Protein AF-A0A7S3DX83-F1 (afdb_monomer_lite)

pLDDT: mean 86.4, std 12.99, range [49.16, 97.38]

Sequence (113 aa):
EHIVTLRGLSKNFWDAPERGFLLLDKLNETLRQVLRLWRTGQRSDIPPQKKVRTFRIMNPANRSQLRREAQSSRIKVAMIGLARALEFLHNQGFLFRDFKPENVGFDAAGNVR

Radius of gyration: 17.96 Å; chains: 1; bounding box: 41×24×55 Å

Structure (mmCIF, N/CA/C/O backbone):
data_AF-A0A7S3DX83-F1
#
_entry.id   AF-A0A7S3DX83-F1
#
loop_
_atom_site.group_PDB
_atom_site.id
_atom_site.type_symbol
_atom_site.label_atom_id
_atom_site.label_alt_id
_atom_site.label_comp_id
_atom_site.label_asym_id
_atom_site.label_entity_id
_atom_site.label_seq_id
_atom_site.pdbx_PDB_ins_code
_atom_site.Cartn_x
_atom_site.Cartn_y
_atom_site.Cartn_z
_atom_site.occupancy
_atom_site.B_iso_or_equiv
_atom_site.auth_seq_id
_atom_site.auth_comp_id
_atom_site.auth_asym_id
_atom_site.auth_atom_id
_atom_site.pdbx_PDB_model_num
ATOM 1 N N . GLU A 1 1 ? -3.401 10.304 2.342 1.00 74.25 1 GLU A N 1
ATOM 2 C CA . GLU A 1 1 ? -4.061 9.771 1.123 1.00 74.25 1 GLU A CA 1
ATOM 3 C C . GLU A 1 1 ? -3.525 8.415 0.632 1.00 74.25 1 GLU A C 1
ATOM 5 O O . GLU A 1 1 ? -4.099 7.873 -0.296 1.00 74.25 1 GLU A O 1
ATOM 10 N N . HIS A 1 2 ? -2.494 7.811 1.241 1.00 93.88 2 HIS A N 1
ATOM 11 C CA . HIS A 1 2 ? -1.934 6.514 0.803 1.00 93.88 2 HIS A CA 1
ATOM 12 C C . HIS A 1 2 ? -2.216 5.371 1.791 1.00 93.88 2 HIS A C 1
ATOM 14 O O . HIS A 1 2 ? -1.364 4.525 2.013 1.00 93.88 2 HIS A O 1
ATOM 20 N N . ILE A 1 3 ? -3.389 5.406 2.424 1.00 95.25 3 ILE A N 1
ATOM 21 C CA . ILE A 1 3 ? -3.899 4.358 3.312 1.00 95.25 3 ILE A CA 1
ATOM 22 C C . ILE A 1 3 ? -5.310 4.025 2.828 1.00 95.25 3 ILE A C 1
ATOM 24 O O . ILE A 1 3 ? -6.084 4.945 2.531 1.00 95.25 3 ILE A O 1
ATOM 28 N N . VAL A 1 4 ? -5.637 2.737 2.716 1.00 95.56 4 VAL A N 1
ATOM 29 C CA . VAL A 1 4 ? -6.997 2.283 2.390 1.00 95.56 4 VAL A CA 1
ATOM 30 C C . VAL A 1 4 ? -8.001 2.799 3.428 1.00 95.56 4 VAL A C 1
ATOM 32 O O . VAL A 1 4 ? -7.764 2.720 4.633 1.00 95.56 4 VAL A O 1
ATOM 35 N N . THR A 1 5 ? -9.124 3.354 2.973 1.00 95.62 5 THR A N 1
ATOM 36 C CA . THR A 1 5 ? -10.101 3.973 3.880 1.00 95.62 5 THR A CA 1
ATOM 37 C C . THR A 1 5 ? -11.244 3.015 4.198 1.00 95.62 5 THR A C 1
ATOM 39 O O . THR A 1 5 ? -11.798 2.378 3.300 1.00 95.62 5 THR A O 1
ATOM 42 N N . LEU A 1 6 ? -11.639 2.961 5.473 1.00 95.81 6 LEU A N 1
ATOM 43 C CA . LEU A 1 6 ? -12.882 2.331 5.913 1.00 95.81 6 LEU A CA 1
ATOM 44 C C . LEU A 1 6 ? -14.073 3.223 5.541 1.00 95.81 6 LEU A C 1
ATOM 46 O O . LEU A 1 6 ? -14.182 4.355 6.004 1.00 95.81 6 LEU A O 1
ATOM 50 N N . ARG A 1 7 ? -14.962 2.712 4.690 1.00 96.50 7 ARG A N 1
ATOM 51 C CA . ARG A 1 7 ? -16.165 3.401 4.195 1.00 96.50 7 ARG A CA 1
ATOM 52 C C . ARG A 1 7 ? -17.410 3.081 5.008 1.00 96.50 7 ARG A C 1
ATOM 54 O O . ARG A 1 7 ? -18.330 3.889 5.056 1.00 96.50 7 ARG A O 1
ATOM 61 N N . GLY A 1 8 ? -17.442 1.911 5.632 1.00 96.88 8 GLY A N 1
ATOM 62 C CA . GLY A 1 8 ? -18.562 1.469 6.446 1.00 96.88 8 GLY A CA 1
ATOM 63 C C . GLY A 1 8 ? -18.285 0.126 7.100 1.00 96.88 8 GLY A C 1
ATOM 64 O O . GLY A 1 8 ? -17.366 -0.593 6.712 1.00 96.88 8 GLY A O 1
ATOM 65 N N . LEU A 1 9 ? -19.098 -0.204 8.094 1.00 96.81 9 LEU A N 1
ATOM 66 C CA . LEU A 1 9 ? -19.035 -1.456 8.837 1.00 96.81 9 LEU A CA 1
ATOM 67 C C . LEU A 1 9 ? -20.455 -1.965 9.079 1.00 96.81 9 LEU A C 1
ATOM 69 O O . LEU A 1 9 ? -21.375 -1.173 9.296 1.00 96.81 9 LEU A O 1
ATOM 73 N N . SER A 1 10 ? -20.646 -3.280 9.021 1.00 96.31 10 SER A N 1
ATOM 74 C CA . SER A 1 10 ? -21.920 -3.900 9.383 1.00 96.31 10 SER A CA 1
ATOM 75 C C . SER A 1 10 ? -22.261 -3.632 10.851 1.00 96.31 10 SER A C 1
ATOM 77 O O . SER A 1 10 ? -21.373 -3.576 11.703 1.00 96.31 10 SER A O 1
ATOM 79 N N . LYS A 1 11 ? -23.552 -3.526 11.181 1.00 94.38 11 LYS A N 1
ATOM 80 C CA . LYS A 1 11 ? -23.999 -3.365 12.573 1.00 94.38 11 LYS A CA 1
ATOM 81 C C . LYS A 1 11 ? -23.410 -4.480 13.455 1.00 94.38 11 LYS A C 1
ATOM 83 O O . LYS A 1 11 ? -23.445 -5.641 13.061 1.00 94.38 11 LYS A O 1
ATOM 88 N N . ASN A 1 12 ? -22.880 -4.113 14.623 1.00 92.31 12 ASN A N 1
ATOM 89 C CA . ASN A 1 12 ? -22.242 -5.016 15.592 1.00 92.31 12 ASN A CA 1
ATOM 90 C C . ASN A 1 12 ? -21.005 -5.773 15.057 1.00 92.31 12 ASN A C 1
ATOM 92 O O . ASN A 1 12 ? -20.674 -6.839 15.569 1.00 92.31 12 ASN A O 1
ATOM 96 N N . PHE A 1 13 ? -20.297 -5.235 14.047 1.00 94.75 13 PHE A N 1
ATOM 97 C CA . PHE A 1 13 ? -19.074 -5.858 13.510 1.00 94.75 13 PHE A CA 1
ATOM 98 C C . PHE A 1 13 ? -18.052 -6.191 14.605 1.00 94.75 13 PHE A C 1
ATOM 100 O O . PHE A 1 13 ? -17.425 -7.240 14.558 1.00 94.75 13 PHE A O 1
ATOM 107 N N . TRP A 1 14 ? -17.894 -5.311 15.595 1.00 93.44 14 TRP A N 1
ATOM 108 C CA . TRP A 1 14 ? -16.926 -5.507 16.674 1.00 93.44 14 TRP A CA 1
ATOM 109 C C . TRP A 1 14 ? -17.327 -6.610 17.662 1.00 93.44 14 TRP A C 1
ATOM 111 O O . TRP A 1 14 ? -16.445 -7.194 18.282 1.00 93.44 14 TRP A O 1
ATOM 121 N N . ASP A 1 15 ? -18.622 -6.921 17.771 1.00 95.06 15 ASP A N 1
ATOM 122 C CA . ASP A 1 15 ? -19.136 -7.950 18.683 1.00 95.06 15 ASP A CA 1
ATOM 123 C C . ASP A 1 15 ? -19.140 -9.344 18.037 1.00 95.06 15 ASP A C 1
ATOM 125 O O . ASP A 1 15 ? -18.921 -10.341 18.719 1.00 95.06 15 ASP A O 1
ATOM 129 N N . ALA A 1 16 ? -19.393 -9.418 16.723 1.00 93.25 16 ALA A N 1
ATOM 130 C CA . ALA A 1 16 ? -19.410 -10.665 15.951 1.00 93.25 16 ALA A CA 1
ATOM 131 C C . ALA A 1 16 ? -18.777 -10.480 14.553 1.00 93.25 16 ALA A C 1
ATOM 133 O O . ALA A 1 16 ? -19.496 -10.458 13.542 1.00 93.25 16 ALA A O 1
ATOM 134 N N . PRO A 1 17 ? -17.440 -10.327 14.460 1.00 92.31 17 PRO A N 1
ATOM 135 C CA . PRO A 1 17 ? -16.744 -10.044 13.203 1.00 92.31 17 PRO A CA 1
ATOM 136 C C . PRO A 1 17 ? -16.953 -11.119 12.135 1.00 92.31 17 PRO A C 1
ATOM 138 O O . PRO A 1 17 ? -17.012 -10.813 10.947 1.00 92.31 17 PRO A O 1
ATOM 141 N N . GLU A 1 18 ? -17.113 -12.377 12.546 1.00 95.06 18 GLU A N 1
ATOM 142 C CA . GLU A 1 18 ? -17.352 -13.524 11.667 1.00 95.06 18 GLU A CA 1
ATOM 143 C C . GLU A 1 18 ? -18.725 -13.489 10.981 1.00 95.06 18 GLU A C 1
ATOM 145 O O . GLU A 1 18 ? -18.940 -14.174 9.982 1.00 95.06 18 GLU A O 1
ATOM 150 N N . ARG A 1 19 ? -19.652 -12.679 11.507 1.00 93.56 19 ARG A N 1
ATOM 151 C CA . ARG A 1 19 ? -20.991 -12.440 10.944 1.00 93.56 19 ARG A CA 1
ATOM 152 C C . ARG A 1 19 ? -21.111 -11.063 10.294 1.00 93.56 19 ARG A C 1
ATOM 154 O O . ARG A 1 19 ? -22.185 -10.707 9.808 1.00 93.56 19 ARG A O 1
ATOM 161 N N . GLY A 1 20 ? -20.033 -10.283 10.320 1.00 94.06 20 GLY A N 1
ATOM 162 C CA . GLY A 1 20 ? -19.988 -8.916 9.839 1.00 94.06 20 GLY A CA 1
ATOM 163 C C . GLY A 1 20 ? -19.153 -8.745 8.574 1.00 94.06 20 GLY A C 1
ATOM 164 O O . GLY A 1 20 ? -18.509 -9.666 8.079 1.00 94.06 20 GLY A O 1
ATOM 165 N N . PHE A 1 21 ? -19.156 -7.527 8.040 1.00 95.62 21 PHE A N 1
ATOM 166 C CA . PHE A 1 21 ? -18.298 -7.137 6.927 1.00 95.62 21 PHE A CA 1
ATOM 167 C C . PHE A 1 21 ? -17.821 -5.690 7.066 1.00 95.62 21 PHE A C 1
ATOM 169 O O . PHE A 1 21 ? -18.479 -4.843 7.679 1.00 95.62 21 PHE A O 1
ATOM 176 N N . LEU A 1 22 ? -16.676 -5.412 6.443 1.00 96.56 22 LEU A N 1
ATOM 177 C CA . LEU A 1 22 ? -16.118 -4.074 6.282 1.00 96.56 22 LEU A CA 1
ATOM 178 C C . LEU A 1 22 ? -16.262 -3.643 4.826 1.00 96.56 22 LEU A C 1
ATOM 180 O O . LEU A 1 22 ? -16.010 -4.420 3.906 1.00 96.56 22 LEU A O 1
ATOM 184 N N . LEU A 1 23 ? -16.627 -2.384 4.620 1.00 97.06 23 LEU A N 1
ATOM 185 C CA . LEU A 1 23 ? -16.575 -1.740 3.317 1.00 97.06 23 LEU A CA 1
ATOM 186 C C . LEU A 1 23 ? -15.309 -0.895 3.262 1.00 97.06 23 LEU A C 1
ATOM 188 O O . LEU A 1 23 ? -15.165 0.055 4.027 1.00 97.06 23 LEU A O 1
ATOM 192 N N . LEU A 1 24 ? -14.398 -1.241 2.361 1.00 96.12 24 LEU A N 1
ATOM 193 C CA . LEU A 1 24 ? -13.138 -0.534 2.143 1.00 96.12 24 LEU A CA 1
ATOM 194 C C . LEU A 1 24 ? -13.112 0.076 0.740 1.00 96.12 24 LEU A C 1
ATOM 196 O O . LEU A 1 24 ? -13.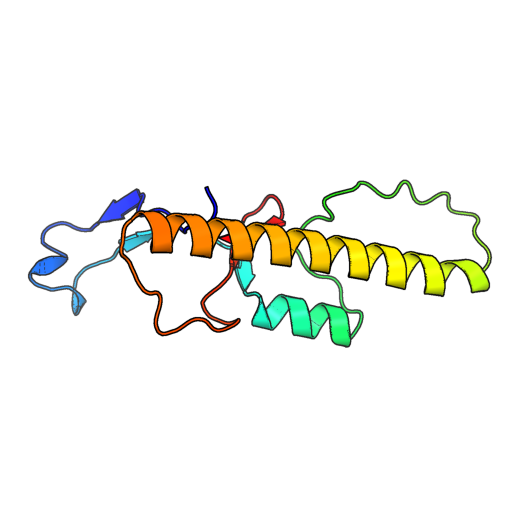892 -0.311 -0.134 1.00 96.12 24 LEU A O 1
ATOM 200 N N . ASP A 1 25 ? -12.187 1.005 0.510 1.00 94.81 25 ASP A N 1
ATOM 201 C CA . ASP A 1 25 ? -11.833 1.402 -0.853 1.00 94.81 25 ASP A CA 1
ATOM 202 C C . ASP A 1 25 ? -11.450 0.185 -1.701 1.00 94.81 25 ASP A C 1
ATOM 204 O O . ASP A 1 25 ? -10.667 -0.670 -1.284 1.00 94.81 25 ASP A O 1
ATOM 208 N N . LYS A 1 26 ? -11.982 0.123 -2.926 1.00 93.94 26 LYS A N 1
ATOM 209 C CA . LYS A 1 26 ? -11.629 -0.933 -3.873 1.00 93.94 26 LYS A CA 1
ATOM 210 C C . LYS A 1 26 ? -10.212 -0.709 -4.403 1.00 93.94 26 LYS A C 1
ATOM 212 O O . LYS A 1 26 ? -9.925 0.333 -4.993 1.00 93.94 26 LYS A O 1
ATOM 217 N N . LEU A 1 27 ? -9.374 -1.734 -4.275 1.00 94.50 27 LEU A N 1
ATOM 218 C CA . LEU A 1 27 ? -8.048 -1.809 -4.887 1.00 94.50 27 LEU A CA 1
ATOM 219 C C . LEU A 1 27 ? -8.084 -2.827 -6.033 1.00 94.50 27 LEU A C 1
ATOM 221 O O . LEU A 1 27 ? -8.734 -3.867 -5.923 1.00 94.50 27 LEU A O 1
ATOM 225 N N . ASN A 1 28 ? -7.430 -2.506 -7.148 1.00 93.00 28 ASN A N 1
ATOM 226 C CA . ASN A 1 28 ? -7.486 -3.317 -8.366 1.00 93.00 28 ASN A CA 1
ATOM 227 C C . ASN A 1 28 ? -6.435 -4.433 -8.367 1.00 93.00 28 ASN A C 1
ATOM 229 O O . ASN A 1 28 ? -6.739 -5.558 -8.748 1.00 93.00 28 ASN A O 1
ATOM 233 N N . GLU A 1 29 ? -5.210 -4.128 -7.936 1.00 92.50 29 GLU A N 1
ATOM 234 C CA . GLU A 1 29 ? -4.096 -5.081 -7.872 1.00 92.50 29 GLU A CA 1
ATOM 235 C C . GLU A 1 29 ? -3.233 -4.810 -6.631 1.00 92.50 29 GLU A C 1
ATOM 237 O O . GLU A 1 29 ? -3.140 -3.672 -6.166 1.00 92.50 29 GLU A O 1
ATOM 242 N N . THR A 1 30 ? -2.563 -5.844 -6.116 1.00 95.69 30 THR A N 1
ATOM 243 C CA . THR A 1 30 ? -1.548 -5.726 -5.055 1.00 95.69 30 THR A CA 1
ATOM 244 C C . THR A 1 30 ? -0.166 -5.428 -5.631 1.00 95.69 30 THR A C 1
ATOM 246 O O . THR A 1 30 ? 0.149 -5.810 -6.761 1.00 95.69 30 THR A O 1
ATOM 249 N N . LEU A 1 31 ? 0.729 -4.834 -4.839 1.00 94.50 31 LEU A N 1
ATOM 250 C CA . LEU A 1 31 ? 2.120 -4.614 -5.238 1.00 94.50 31 LEU A CA 1
ATOM 251 C C . LEU A 1 31 ? 2.822 -5.924 -5.609 1.00 94.50 31 LEU A C 1
ATOM 253 O O . LEU A 1 31 ? 3.597 -5.945 -6.567 1.00 94.50 31 LEU A O 1
ATOM 257 N N . ARG A 1 32 ? 2.499 -7.043 -4.945 1.00 95.19 32 ARG A N 1
ATOM 258 C CA . ARG A 1 32 ? 2.993 -8.370 -5.351 1.00 95.19 32 ARG A CA 1
ATOM 259 C C . ARG A 1 32 ? 2.614 -8.716 -6.794 1.00 95.19 32 ARG A C 1
ATOM 261 O O . ARG A 1 32 ? 3.477 -9.157 -7.558 1.00 95.19 32 ARG A O 1
ATOM 268 N N . GLN A 1 33 ? 1.344 -8.548 -7.164 1.00 93.50 33 GLN A N 1
ATOM 269 C CA . GLN A 1 33 ? 0.857 -8.844 -8.518 1.00 93.50 33 GLN A CA 1
ATOM 270 C C . GLN A 1 33 ? 1.543 -7.938 -9.545 1.00 93.50 33 GLN A C 1
ATOM 272 O O . GLN A 1 33 ? 2.097 -8.418 -10.534 1.00 93.50 33 GLN A O 1
ATOM 277 N N . VAL A 1 34 ? 1.620 -6.645 -9.247 1.00 90.06 34 VAL A N 1
ATOM 278 C CA . VAL A 1 34 ? 2.219 -5.635 -10.123 1.00 90.06 34 VAL A CA 1
ATOM 279 C C . VAL A 1 34 ? 3.700 -5.902 -10.392 1.00 90.06 34 VAL A C 1
ATOM 281 O O . VAL A 1 34 ? 4.132 -5.899 -11.547 1.00 90.06 34 VAL A O 1
ATOM 284 N N . LEU A 1 35 ? 4.482 -6.209 -9.353 1.00 89.88 35 LEU A N 1
ATOM 285 C CA . LEU A 1 35 ? 5.900 -6.554 -9.497 1.00 89.88 35 LEU A CA 1
ATOM 286 C C . LEU A 1 35 ? 6.096 -7.804 -10.370 1.00 89.88 35 LEU A C 1
ATOM 288 O O . LEU A 1 35 ? 7.015 -7.851 -11.194 1.00 89.88 35 LEU A O 1
ATOM 292 N N . ARG A 1 36 ? 5.212 -8.805 -10.246 1.00 91.50 36 ARG A N 1
ATOM 293 C CA . ARG A 1 36 ? 5.234 -10.007 -11.096 1.00 91.50 36 ARG A CA 1
ATOM 294 C C . ARG A 1 36 ? 4.956 -9.669 -12.563 1.00 91.50 36 ARG A C 1
ATOM 296 O O . ARG A 1 36 ? 5.654 -10.179 -13.445 1.00 91.50 36 ARG A O 1
ATOM 303 N N . LEU A 1 37 ? 3.970 -8.817 -12.833 1.00 88.50 37 LEU A N 1
ATOM 304 C CA . LEU A 1 37 ? 3.620 -8.399 -14.193 1.00 88.50 37 LEU A CA 1
ATOM 305 C C . LEU A 1 37 ? 4.753 -7.595 -14.835 1.00 88.50 37 LEU A C 1
ATOM 307 O O . LEU A 1 37 ? 5.127 -7.854 -15.978 1.00 88.50 37 LEU A O 1
ATOM 311 N N . TRP A 1 38 ? 5.390 -6.697 -14.079 1.00 83.62 38 TRP A N 1
ATOM 312 C CA . TRP A 1 38 ? 6.553 -5.949 -14.562 1.00 83.62 38 TRP A CA 1
ATOM 313 C C . TRP A 1 38 ? 7.733 -6.862 -14.899 1.00 83.62 38 TRP A C 1
ATOM 315 O O . TRP A 1 38 ? 8.380 -6.655 -15.923 1.00 83.62 38 TRP A O 1
ATOM 325 N N . ARG A 1 39 ? 7.978 -7.904 -14.095 1.00 84.94 39 ARG A N 1
ATOM 326 C CA . ARG A 1 39 ? 9.049 -8.880 -14.353 1.00 84.94 39 ARG A CA 1
ATOM 327 C C . ARG A 1 39 ? 8.802 -9.715 -15.611 1.00 84.94 39 ARG A C 1
ATOM 329 O O . ARG A 1 39 ? 9.741 -10.034 -16.328 1.00 84.94 39 ARG A O 1
ATOM 336 N N . THR A 1 40 ? 7.551 -10.088 -15.865 1.00 84.94 40 THR A N 1
ATOM 337 C CA . THR A 1 40 ? 7.165 -10.945 -17.003 1.00 84.94 40 THR A CA 1
ATOM 338 C C . THR A 1 40 ? 6.872 -10.155 -18.279 1.00 84.94 40 THR A C 1
ATOM 340 O O . THR A 1 40 ? 6.669 -10.741 -19.338 1.00 84.94 40 THR A O 1
ATOM 343 N N . GLY A 1 41 ? 6.849 -8.821 -18.199 1.00 76.81 41 GLY A N 1
ATOM 344 C CA . GLY A 1 41 ? 6.498 -7.950 -19.318 1.00 76.81 41 GLY A CA 1
ATOM 345 C C . GLY A 1 41 ? 5.021 -8.022 -19.716 1.00 76.81 41 GLY A C 1
ATOM 346 O O . GLY A 1 41 ? 4.662 -7.488 -20.769 1.00 76.81 41 GLY A O 1
ATOM 347 N N . GLN A 1 42 ? 4.185 -8.662 -18.893 1.00 79.31 42 GLN A N 1
ATOM 348 C CA . GLN A 1 42 ? 2.737 -8.699 -19.059 1.00 79.31 42 GLN A CA 1
ATOM 349 C C . GLN A 1 42 ? 2.128 -7.326 -18.751 1.00 79.31 42 GLN A C 1
ATOM 351 O O . GLN A 1 42 ? 2.713 -6.493 -18.048 1.00 79.31 42 GLN A O 1
ATOM 356 N N . ARG A 1 43 ? 0.955 -7.057 -19.330 1.00 73.44 43 ARG A N 1
ATOM 357 C CA . ARG A 1 43 ? 0.214 -5.827 -19.040 1.00 73.44 43 ARG A CA 1
ATOM 358 C C . ARG A 1 43 ? -0.429 -5.937 -17.657 1.00 73.44 43 ARG A C 1
ATOM 360 O O . ARG A 1 43 ? -0.877 -7.008 -17.276 1.00 73.44 43 ARG A O 1
ATOM 367 N N . SER A 1 44 ? -0.426 -4.819 -16.945 1.00 74.69 44 SER A N 1
ATOM 368 C CA . SER A 1 44 ? -1.161 -4.606 -15.698 1.00 74.69 44 SER A CA 1
ATOM 369 C C . SER A 1 44 ? -2.358 -3.721 -16.014 1.00 74.69 44 SER A C 1
ATOM 371 O O . SER A 1 44 ? -2.271 -2.881 -16.920 1.00 74.69 44 SER A O 1
ATOM 373 N N . ASP A 1 45 ? -3.448 -3.927 -15.281 1.00 74.62 45 ASP A N 1
ATOM 374 C CA . ASP A 1 45 ? -4.681 -3.147 -15.419 1.00 74.62 45 ASP A CA 1
ATOM 375 C C . ASP A 1 45 ? -4.554 -1.756 -14.786 1.00 74.62 45 ASP A C 1
ATOM 377 O O . ASP A 1 45 ? -5.401 -0.885 -14.993 1.00 74.62 45 ASP A O 1
ATOM 381 N N . ILE A 1 46 ? -3.467 -1.508 -14.051 1.00 74.62 46 ILE A N 1
ATOM 382 C CA . ILE A 1 46 ? -3.154 -0.191 -13.514 1.00 74.6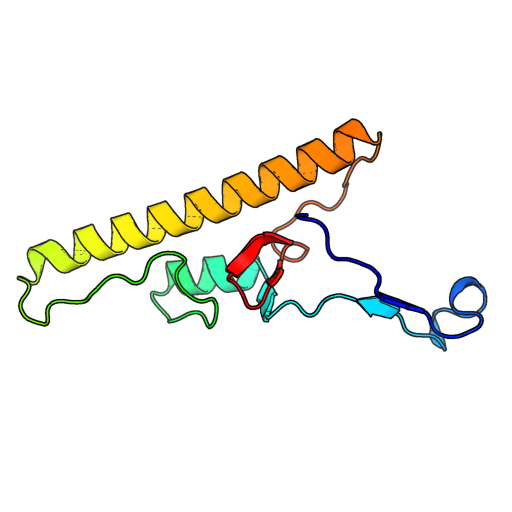2 46 ILE A CA 1
ATOM 383 C C . ILE A 1 46 ? -2.789 0.765 -14.656 1.00 74.62 46 ILE A C 1
ATOM 385 O O . ILE A 1 46 ? -1.813 0.533 -15.390 1.00 74.62 46 ILE A O 1
ATOM 389 N N . PRO A 1 47 ? -3.512 1.889 -14.792 1.00 69.31 47 PRO A N 1
ATOM 390 C CA . PRO A 1 47 ? -3.223 2.857 -15.830 1.00 69.31 47 PRO A CA 1
ATOM 391 C C . PRO A 1 47 ? -1.826 3.471 -15.631 1.00 69.31 47 PRO A C 1
ATOM 393 O O . PRO A 1 47 ? -1.422 3.799 -14.513 1.00 69.31 47 PRO A O 1
ATOM 396 N N . PRO A 1 48 ? -1.049 3.666 -16.711 1.00 66.25 48 PRO A N 1
ATOM 397 C CA . PRO A 1 48 ? 0.199 4.405 -16.620 1.00 66.25 48 PRO A CA 1
ATOM 398 C C . PRO A 1 48 ? -0.085 5.871 -16.265 1.00 66.25 48 PRO A C 1
ATOM 400 O O . PRO A 1 48 ? -0.866 6.535 -16.941 1.00 66.25 48 PRO A O 1
ATOM 403 N N . GLN A 1 49 ? 0.619 6.404 -15.262 1.00 64.25 49 GLN A N 1
ATOM 404 C CA . GLN A 1 49 ? 0.443 7.796 -14.820 1.00 64.25 49 GLN A CA 1
ATOM 405 C C . GLN A 1 49 ? 0.787 8.844 -15.891 1.00 64.25 49 GLN A C 1
ATOM 407 O O . GLN A 1 49 ? 0.311 9.974 -15.836 1.00 64.25 49 GLN A O 1
ATOM 412 N N . LYS A 1 50 ? 1.595 8.482 -16.897 1.00 60.03 50 LYS A N 1
ATOM 413 C CA . LYS A 1 50 ? 1.831 9.310 -18.085 1.00 60.03 50 LYS A CA 1
ATOM 414 C C . LYS A 1 50 ? 1.229 8.625 -19.305 1.00 60.03 50 LYS A C 1
ATOM 416 O O . LYS A 1 50 ? 1.616 7.504 -19.639 1.00 60.03 50 LYS A O 1
ATOM 421 N N . LYS A 1 51 ? 0.337 9.325 -20.019 1.00 52.88 51 LYS A N 1
ATOM 422 C CA . LYS A 1 51 ? -0.060 8.960 -21.386 1.00 52.88 51 LYS A CA 1
ATOM 423 C C . LYS A 1 51 ? 1.170 9.094 -22.283 1.00 52.88 51 LYS A C 1
ATOM 425 O O . LYS A 1 51 ? 1.443 10.166 -22.816 1.00 52.88 51 LYS A O 1
ATOM 430 N N . VAL A 1 52 ? 1.942 8.022 -22.430 1.00 54.69 52 VAL A N 1
ATOM 431 C CA . VAL A 1 52 ? 3.020 7.980 -23.419 1.00 54.69 52 VAL A CA 1
ATOM 432 C C . VAL A 1 52 ? 2.345 7.967 -24.790 1.00 54.69 52 VAL A C 1
ATOM 434 O O . VAL A 1 52 ? 1.828 6.935 -25.220 1.00 54.69 52 VAL A O 1
ATOM 437 N N . ARG A 1 53 ? 2.280 9.132 -25.451 1.00 51.06 53 ARG A N 1
ATOM 438 C CA . ARG A 1 53 ? 1.872 9.250 -26.857 1.00 51.06 53 ARG A CA 1
ATOM 439 C C . ARG A 1 53 ? 2.823 8.383 -27.674 1.00 51.06 53 ARG A C 1
ATOM 441 O O . ARG A 1 53 ? 3.965 8.754 -27.921 1.00 51.06 53 ARG A O 1
ATOM 448 N N . THR A 1 54 ? 2.370 7.195 -28.043 1.00 50.09 54 THR A N 1
ATOM 449 C CA . THR A 1 54 ? 3.137 6.286 -28.886 1.00 50.09 54 THR A CA 1
ATOM 450 C C . THR A 1 54 ? 3.027 6.782 -30.320 1.00 50.09 54 THR A C 1
ATOM 452 O O . THR A 1 54 ? 2.078 6.471 -31.034 1.00 50.09 54 THR A O 1
ATOM 455 N N . PHE A 1 55 ? 4.001 7.587 -30.747 1.00 49.16 55 PHE A N 1
ATOM 456 C CA . PHE A 1 55 ? 4.239 7.805 -32.168 1.00 49.16 55 PHE A CA 1
ATOM 457 C C . PHE A 1 55 ? 4.640 6.455 -32.771 1.00 49.16 55 PHE A C 1
ATOM 459 O O . PHE A 1 55 ? 5.627 5.842 -32.370 1.00 49.16 55 PHE A O 1
ATOM 466 N N . ARG A 1 56 ? 3.811 5.956 -33.692 1.00 53.31 56 ARG A N 1
ATOM 467 C CA . ARG A 1 56 ? 3.837 4.598 -34.269 1.00 53.31 56 ARG A CA 1
ATOM 468 C C . ARG A 1 56 ? 5.096 4.266 -35.096 1.00 53.31 56 ARG A C 1
ATOM 470 O O . ARG A 1 56 ? 5.160 3.192 -35.682 1.00 53.31 56 ARG A O 1
ATOM 477 N N . ILE A 1 57 ? 6.097 5.146 -35.110 1.00 55.47 57 ILE A N 1
ATOM 478 C CA . ILE A 1 57 ? 7.315 5.061 -35.918 1.00 55.47 57 ILE A CA 1
ATOM 479 C C . ILE A 1 57 ? 8.520 5.206 -34.975 1.00 55.47 57 ILE A C 1
ATOM 481 O O . ILE A 1 57 ? 9.050 6.296 -34.795 1.00 55.47 57 ILE A O 1
ATOM 485 N N . MET A 1 58 ? 8.937 4.130 -34.304 1.00 58.03 58 MET A N 1
ATOM 486 C CA . MET A 1 58 ? 10.171 4.141 -33.506 1.00 58.03 58 MET A CA 1
ATOM 487 C C . MET A 1 58 ? 10.985 2.864 -33.709 1.00 58.03 58 MET A C 1
ATOM 489 O O . MET A 1 58 ? 10.452 1.752 -33.661 1.00 58.03 58 MET A O 1
ATOM 493 N N . ASN A 1 59 ? 12.289 3.073 -33.906 1.00 63.25 59 ASN A N 1
ATOM 494 C CA . ASN A 1 59 ? 13.338 2.073 -34.097 1.00 63.25 59 ASN A CA 1
ATOM 495 C C . ASN A 1 59 ? 13.345 1.048 -32.932 1.00 63.25 59 ASN A C 1
ATOM 497 O O . ASN A 1 59 ? 13.229 1.469 -31.775 1.00 63.25 59 ASN A O 1
ATOM 501 N N . PRO A 1 60 ? 13.489 -0.275 -33.170 1.00 65.31 60 PRO A N 1
ATOM 502 C CA . PRO A 1 60 ? 13.482 -1.291 -32.110 1.00 65.31 60 PRO A CA 1
ATOM 503 C C . PRO A 1 60 ? 14.500 -1.050 -30.987 1.00 65.31 60 PRO A C 1
ATOM 505 O O . PRO A 1 60 ? 14.200 -1.358 -29.833 1.00 65.31 60 PRO A O 1
ATOM 508 N N . ALA A 1 61 ? 15.645 -0.429 -31.295 1.00 68.31 61 ALA A N 1
ATOM 509 C CA . ALA A 1 61 ? 16.660 -0.039 -30.313 1.00 68.31 61 ALA A CA 1
ATOM 510 C C . ALA A 1 61 ? 16.117 0.914 -29.227 1.00 68.31 61 ALA A C 1
ATOM 512 O O . ALA A 1 61 ? 16.484 0.795 -28.061 1.00 68.31 61 ALA A O 1
ATOM 513 N N . ASN A 1 62 ? 15.159 1.782 -29.569 1.00 75.81 62 ASN A N 1
ATOM 514 C CA . ASN A 1 62 ? 14.566 2.732 -28.624 1.00 75.81 62 ASN A CA 1
ATOM 515 C C . ASN A 1 62 ? 13.457 2.091 -27.770 1.00 75.81 62 ASN A C 1
ATOM 517 O O . ASN A 1 62 ? 13.112 2.614 -26.710 1.00 75.81 62 ASN A O 1
ATOM 521 N N . ARG A 1 63 ? 12.892 0.940 -28.178 1.00 71.44 63 ARG A N 1
ATOM 522 C CA . ARG A 1 63 ? 11.818 0.276 -27.410 1.00 71.44 63 ARG A CA 1
ATOM 523 C C . ARG A 1 63 ? 12.304 -0.253 -26.066 1.00 71.44 63 ARG A C 1
ATOM 525 O O . ARG A 1 63 ? 11.546 -0.207 -25.100 1.00 71.44 63 ARG A O 1
ATOM 532 N N . SER A 1 64 ? 13.522 -0.787 -25.993 1.00 77.38 64 SER A N 1
ATOM 533 C CA . SER A 1 64 ? 14.078 -1.319 -24.742 1.00 77.38 64 SER A CA 1
ATOM 534 C C . SER A 1 64 ? 14.295 -0.197 -23.725 1.00 77.38 64 SER A C 1
ATOM 536 O O . SER A 1 64 ? 13.863 -0.320 -22.579 1.00 77.38 64 SER A O 1
ATOM 538 N N . GLN A 1 65 ? 14.868 0.926 -24.165 1.00 81.88 65 GLN A N 1
ATOM 539 C CA . GLN A 1 65 ? 15.066 2.117 -23.347 1.00 81.88 65 GLN A CA 1
ATOM 540 C C . GLN A 1 65 ? 13.733 2.676 -22.836 1.00 81.88 65 GLN A C 1
ATOM 542 O O . GLN A 1 65 ? 13.561 2.824 -21.628 1.00 81.88 65 GLN A O 1
ATOM 547 N N . LEU A 1 66 ? 12.747 2.865 -23.718 1.00 76.31 66 LEU A N 1
ATOM 548 C CA . LEU A 1 66 ? 11.419 3.353 -23.330 1.00 76.31 66 LEU A CA 1
ATOM 549 C C . LEU A 1 66 ? 10.723 2.435 -22.316 1.00 76.31 66 LEU A C 1
ATOM 551 O O . LEU A 1 66 ? 10.062 2.914 -21.395 1.00 76.31 66 LEU A O 1
ATOM 555 N N . ARG A 1 67 ? 10.874 1.108 -22.444 1.00 75.50 67 ARG A N 1
ATOM 556 C CA . ARG A 1 67 ? 10.340 0.153 -21.457 1.00 75.50 67 ARG A CA 1
ATOM 557 C C . ARG A 1 67 ? 11.012 0.319 -20.096 1.00 75.50 67 ARG A C 1
ATOM 559 O O . ARG A 1 67 ? 10.310 0.322 -19.087 1.00 75.50 67 ARG A O 1
ATOM 566 N N . ARG A 1 68 ? 12.338 0.495 -20.063 1.00 78.75 68 ARG A N 1
ATOM 567 C CA . ARG A 1 68 ? 13.091 0.739 -18.820 1.00 78.75 68 ARG A CA 1
ATOM 568 C C . ARG A 1 68 ? 12.683 2.057 -18.170 1.00 78.75 68 ARG A C 1
ATOM 570 O O . ARG A 1 68 ? 12.457 2.088 -16.966 1.00 78.75 68 ARG A O 1
ATOM 577 N N . GLU A 1 69 ? 12.527 3.120 -18.952 1.00 81.44 69 GLU A N 1
ATOM 578 C CA . GLU A 1 69 ? 12.082 4.429 -18.461 1.00 81.44 69 GLU A CA 1
ATOM 579 C C . GLU A 1 69 ? 10.651 4.379 -17.913 1.00 81.44 69 GLU A C 1
ATOM 581 O O . GLU A 1 69 ? 10.374 4.903 -16.829 1.00 81.44 69 GLU A O 1
ATOM 586 N N . ALA A 1 70 ? 9.745 3.691 -18.614 1.00 78.12 70 ALA A N 1
ATOM 587 C CA . ALA A 1 70 ? 8.377 3.480 -18.155 1.00 78.12 70 ALA A CA 1
ATOM 588 C C . ALA A 1 70 ? 8.336 2.668 -16.852 1.00 78.12 70 ALA A C 1
ATOM 590 O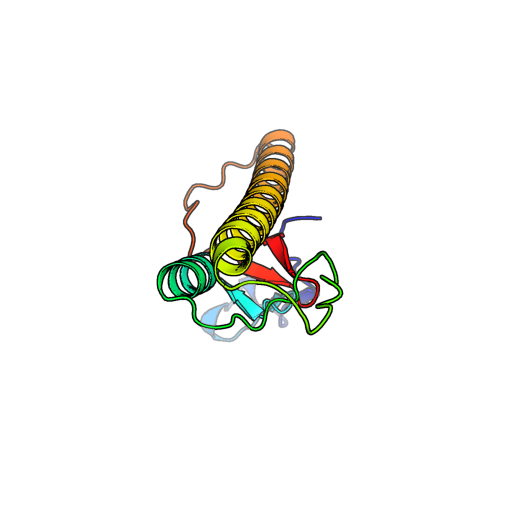 O . ALA A 1 70 ? 7.602 3.020 -15.928 1.00 78.12 70 ALA A O 1
ATOM 591 N N . GLN A 1 71 ? 9.143 1.611 -16.749 1.00 79.44 71 GLN A N 1
ATOM 592 C CA . GLN A 1 71 ? 9.248 0.806 -15.534 1.00 79.44 71 GLN A CA 1
ATOM 593 C C . GLN A 1 71 ? 9.840 1.608 -14.370 1.00 79.44 71 GLN A C 1
ATOM 595 O O . GLN A 1 71 ? 9.268 1.608 -13.283 1.00 79.44 71 GLN A O 1
ATOM 600 N N . SER A 1 72 ? 10.932 2.341 -14.602 1.00 83.62 72 SER A N 1
ATOM 601 C CA . SER A 1 72 ? 11.558 3.216 -13.604 1.00 83.62 72 SER A CA 1
ATOM 602 C C . SER A 1 72 ? 10.572 4.263 -13.079 1.00 83.62 72 SER A C 1
ATOM 604 O O . SER A 1 72 ? 10.430 4.448 -11.870 1.00 83.62 72 SER A O 1
ATOM 606 N N . SER A 1 73 ? 9.794 4.871 -13.979 1.00 84.19 73 SER A N 1
ATOM 607 C CA . SER A 1 73 ? 8.746 5.827 -13.611 1.00 84.19 73 SER A CA 1
ATOM 608 C C . SER A 1 73 ? 7.685 5.201 -12.703 1.00 84.19 73 SER A C 1
ATOM 610 O O . SER A 1 73 ? 7.306 5.805 -11.703 1.00 84.19 73 SER A O 1
ATOM 612 N N . ARG A 1 74 ? 7.229 3.979 -13.006 1.00 83.12 74 ARG A N 1
ATOM 613 C CA . ARG A 1 74 ? 6.239 3.265 -12.182 1.00 83.12 74 ARG A CA 1
ATOM 614 C C . ARG A 1 74 ? 6.778 2.906 -10.798 1.00 83.12 74 ARG A C 1
ATOM 616 O O . ARG A 1 74 ? 6.076 3.092 -9.809 1.00 83.12 74 ARG A O 1
ATOM 623 N N . ILE A 1 75 ? 8.025 2.437 -10.722 1.00 86.38 75 ILE A N 1
ATOM 624 C CA . ILE A 1 75 ? 8.692 2.139 -9.447 1.00 86.38 75 ILE A CA 1
ATOM 625 C C . ILE A 1 75 ? 8.778 3.407 -8.598 1.00 86.38 75 ILE A C 1
ATOM 627 O O . ILE A 1 75 ? 8.400 3.384 -7.431 1.00 86.38 75 ILE A O 1
ATOM 631 N N . LYS A 1 76 ? 9.212 4.528 -9.187 1.00 89.44 76 LYS A N 1
ATOM 632 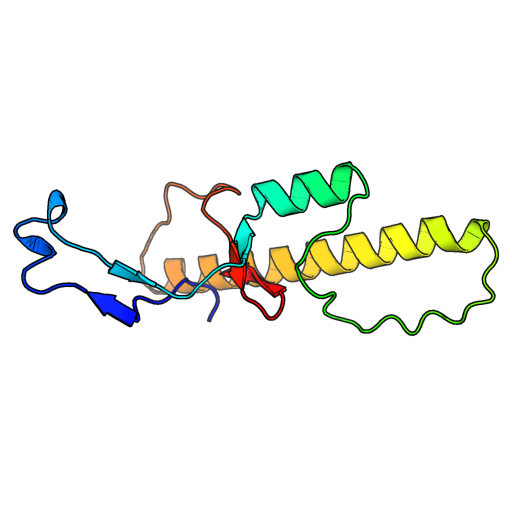C CA . LYS A 1 76 ? 9.335 5.807 -8.479 1.00 89.44 76 LYS A CA 1
ATOM 633 C C . LYS A 1 76 ? 8.009 6.250 -7.861 1.00 89.44 76 LYS A C 1
ATOM 635 O O . LYS A 1 76 ? 7.975 6.635 -6.698 1.00 89.44 76 LYS A O 1
ATOM 640 N N . VAL A 1 77 ? 6.923 6.156 -8.622 1.00 88.19 77 VAL A N 1
ATOM 641 C CA . VAL A 1 77 ? 5.567 6.461 -8.147 1.00 88.19 77 VAL A CA 1
ATOM 642 C C . VAL A 1 77 ? 5.179 5.580 -6.962 1.00 88.19 77 VAL A C 1
ATOM 644 O O . VAL A 1 77 ? 4.729 6.098 -5.941 1.00 88.19 77 VAL A O 1
ATOM 647 N N . ALA A 1 78 ? 5.382 4.265 -7.079 1.00 91.25 78 ALA A N 1
ATOM 648 C CA . ALA A 1 78 ? 5.042 3.335 -6.010 1.00 91.25 78 ALA A CA 1
ATOM 649 C C . ALA A 1 78 ? 5.840 3.630 -4.730 1.00 91.25 78 ALA A C 1
ATOM 651 O O . ALA A 1 78 ? 5.263 3.695 -3.650 1.00 91.25 78 ALA A O 1
ATOM 652 N N . MET A 1 79 ? 7.146 3.888 -4.856 1.00 94.50 79 MET A N 1
ATOM 653 C CA . MET A 1 79 ? 8.011 4.216 -3.718 1.00 94.50 79 MET A CA 1
ATOM 654 C C . MET A 1 79 ? 7.602 5.517 -3.025 1.00 94.50 79 MET A C 1
ATOM 656 O O . MET A 1 79 ? 7.586 5.567 -1.800 1.00 94.50 79 MET A O 1
ATOM 660 N N . ILE A 1 80 ? 7.226 6.553 -3.782 1.00 95.38 80 ILE A N 1
ATOM 661 C CA . ILE A 1 80 ? 6.731 7.811 -3.202 1.00 95.38 80 ILE A CA 1
ATOM 662 C C . ILE A 1 80 ? 5.432 7.571 -2.423 1.00 95.38 80 ILE A C 1
ATOM 664 O O . ILE A 1 80 ? 5.286 8.083 -1.316 1.00 95.38 80 ILE A O 1
ATOM 668 N N . GLY A 1 81 ? 4.501 6.787 -2.975 1.00 95.56 81 GLY A N 1
ATOM 669 C CA . GLY A 1 81 ? 3.253 6.452 -2.288 1.00 95.56 81 GLY A CA 1
ATOM 670 C C . GLY A 1 81 ? 3.488 5.678 -0.988 1.00 95.56 81 GLY A C 1
ATOM 671 O O . GLY A 1 81 ? 2.945 6.050 0.048 1.00 95.56 81 GLY A O 1
ATOM 672 N N . LEU A 1 82 ? 4.364 4.668 -1.020 1.00 96.81 82 LEU A N 1
ATOM 673 C CA . LEU A 1 82 ? 4.760 3.903 0.167 1.00 96.81 82 LEU A CA 1
ATOM 674 C C . LEU A 1 82 ? 5.431 4.776 1.231 1.00 96.81 82 LEU A C 1
ATOM 676 O O . LEU A 1 82 ? 5.088 4.679 2.406 1.00 96.81 82 LEU A O 1
ATOM 680 N N . ALA A 1 83 ? 6.361 5.645 0.828 1.00 96.88 83 ALA A N 1
ATOM 681 C CA . ALA A 1 83 ? 7.044 6.548 1.747 1.00 96.88 83 ALA A CA 1
ATOM 682 C C . ALA A 1 83 ? 6.051 7.485 2.449 1.00 96.88 83 ALA A C 1
ATOM 684 O O . ALA A 1 83 ? 6.101 7.620 3.666 1.00 96.88 83 ALA A O 1
ATOM 685 N N . ARG A 1 84 ? 5.093 8.052 1.704 1.00 97.38 84 ARG A N 1
ATOM 686 C CA . ARG A 1 84 ? 4.027 8.897 2.267 1.00 97.38 84 ARG A CA 1
ATOM 687 C C . ARG A 1 84 ? 3.083 8.129 3.194 1.00 97.38 84 ARG A C 1
ATOM 689 O O . ARG A 1 84 ? 2.592 8.701 4.162 1.00 97.38 84 ARG A O 1
ATOM 696 N N . ALA A 1 85 ? 2.797 6.860 2.899 1.00 96.62 85 ALA A N 1
ATOM 697 C CA . ALA A 1 85 ? 1.988 6.007 3.769 1.00 96.62 85 ALA A CA 1
ATOM 698 C C . ALA A 1 85 ? 2.689 5.768 5.115 1.00 96.62 85 ALA A C 1
ATOM 700 O O . ALA A 1 85 ? 2.088 5.970 6.168 1.00 96.62 85 ALA A O 1
ATOM 701 N N . LEU A 1 86 ? 3.974 5.399 5.081 1.00 96.50 86 LEU A N 1
ATOM 702 C CA . LEU A 1 86 ? 4.776 5.182 6.287 1.00 96.50 86 LEU A CA 1
ATOM 703 C C . LEU A 1 86 ? 4.985 6.474 7.080 1.00 96.50 86 LEU A C 1
ATOM 705 O O . LEU A 1 86 ? 4.820 6.464 8.293 1.00 96.50 86 LEU A O 1
ATOM 709 N N . GLU A 1 87 ? 5.284 7.587 6.408 1.00 96.94 87 GLU A N 1
ATOM 710 C CA . GLU A 1 87 ? 5.376 8.911 7.032 1.00 96.94 87 GLU A CA 1
ATOM 711 C C . GLU A 1 87 ? 4.083 9.261 7.775 1.00 96.94 87 GLU A C 1
ATOM 713 O O . GLU A 1 87 ? 4.124 9.629 8.947 1.00 96.94 87 GLU A O 1
ATOM 718 N N . PHE A 1 88 ? 2.926 9.078 7.128 1.00 95.94 88 PHE A N 1
ATOM 719 C CA . PHE A 1 88 ? 1.631 9.303 7.762 1.00 95.94 88 PHE A CA 1
ATOM 720 C C . PHE A 1 88 ? 1.452 8.435 9.014 1.00 95.94 88 PHE A C 1
ATOM 722 O O . PHE A 1 88 ? 1.119 8.965 10.070 1.00 95.94 88 PHE A O 1
ATOM 729 N N . LEU A 1 89 ? 1.699 7.125 8.927 1.00 95.88 89 LEU A N 1
ATOM 730 C CA . LEU A 1 89 ? 1.523 6.214 10.063 1.00 95.88 89 LEU A CA 1
ATOM 731 C C . LEU A 1 89 ? 2.465 6.548 11.223 1.00 95.88 89 LEU A C 1
ATOM 733 O O . LEU A 1 89 ? 2.018 6.644 12.366 1.00 95.88 89 LEU A O 1
ATOM 737 N N . HIS A 1 90 ? 3.744 6.786 10.931 1.00 95.88 90 HIS A N 1
ATOM 738 C CA . HIS A 1 90 ? 4.744 7.108 11.945 1.00 95.88 90 HIS A CA 1
ATOM 739 C C . HIS A 1 90 ? 4.448 8.443 12.636 1.00 95.88 90 HIS A C 1
ATOM 741 O O . HIS A 1 90 ? 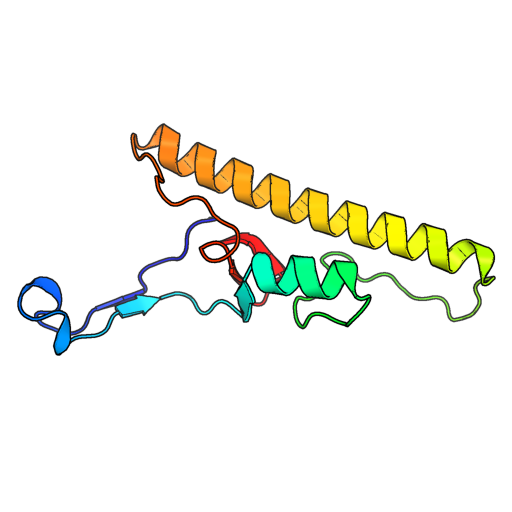4.563 8.528 13.856 1.00 95.88 90 HIS A O 1
ATOM 747 N N . ASN A 1 91 ? 3.976 9.451 11.896 1.00 97.38 91 ASN A N 1
ATOM 748 C CA . ASN A 1 91 ? 3.554 10.731 12.473 1.00 97.38 91 ASN A CA 1
ATOM 749 C C . ASN A 1 91 ? 2.339 10.598 13.405 1.00 97.38 91 ASN A C 1
ATOM 751 O O . ASN A 1 91 ? 2.123 11.455 14.255 1.00 97.38 91 ASN A O 1
ATOM 755 N N . GLN A 1 92 ? 1.540 9.541 13.252 1.00 95.94 92 GLN A N 1
ATOM 756 C CA . GLN A 1 92 ? 0.419 9.218 14.140 1.00 95.94 92 GLN A CA 1
ATOM 757 C C . GLN A 1 92 ? 0.810 8.244 15.270 1.00 95.94 92 GLN A C 1
ATOM 759 O O . GLN A 1 92 ? -0.049 7.834 16.045 1.00 95.94 92 GLN A O 1
ATOM 764 N N . GLY A 1 93 ? 2.084 7.847 15.371 1.00 96.75 93 GLY A N 1
ATOM 765 C CA . GLY A 1 93 ? 2.559 6.886 16.371 1.00 96.75 93 GLY A CA 1
ATOM 766 C C . GLY A 1 93 ? 2.200 5.425 16.071 1.00 96.75 93 GLY A C 1
ATOM 767 O O . GLY A 1 93 ? 2.338 4.570 16.945 1.00 96.75 93 GLY A O 1
ATOM 768 N N . PHE A 1 94 ? 1.759 5.112 14.848 1.00 95.88 94 PHE A N 1
ATOM 769 C CA . PHE A 1 94 ? 1.429 3.748 14.437 1.00 95.88 94 PHE A CA 1
ATOM 770 C C . PHE A 1 94 ? 2.597 3.074 13.720 1.00 95.88 94 PHE A C 1
ATOM 772 O O . PHE A 1 94 ? 3.119 3.577 12.726 1.00 95.88 94 PHE A O 1
ATOM 779 N N . LEU A 1 95 ? 2.948 1.870 14.177 1.00 94.31 95 LEU A N 1
ATOM 780 C CA . LEU A 1 95 ? 3.890 0.987 13.495 1.00 94.31 95 LEU A CA 1
ATOM 781 C C . LEU A 1 95 ? 3.135 -0.053 12.660 1.00 94.31 95 LEU A C 1
ATOM 783 O O . LEU A 1 95 ? 2.442 -0.917 13.206 1.00 94.31 95 LEU A O 1
ATOM 787 N N . PHE A 1 96 ? 3.316 -0.030 11.339 1.00 93.88 96 PHE A N 1
ATOM 788 C CA . PHE A 1 96 ? 2.773 -1.069 10.463 1.00 93.88 96 PHE A CA 1
ATOM 789 C C . PHE A 1 96 ? 3.697 -2.287 10.431 1.00 93.88 96 PHE A C 1
ATOM 791 O O . PHE A 1 96 ? 4.700 -2.318 9.724 1.00 93.88 96 PHE A O 1
ATOM 798 N N . ARG A 1 97 ? 3.368 -3.298 11.238 1.00 95.88 97 ARG A N 1
ATOM 799 C CA . ARG A 1 97 ? 4.255 -4.446 11.487 1.00 95.88 97 ARG A CA 1
ATOM 800 C C . ARG A 1 97 ? 4.303 -5.476 10.358 1.00 95.88 97 ARG A C 1
ATOM 802 O O . ARG A 1 97 ? 5.260 -6.235 10.286 1.00 95.88 97 ARG A O 1
ATOM 809 N N . ASP A 1 98 ? 3.293 -5.510 9.492 1.00 95.50 98 ASP A N 1
ATOM 810 C CA . ASP A 1 98 ? 3.187 -6.477 8.389 1.00 95.50 98 ASP A CA 1
ATOM 811 C C . ASP A 1 98 ? 3.368 -5.775 7.035 1.00 95.50 98 ASP A C 1
ATOM 813 O O . ASP A 1 98 ? 2.528 -5.853 6.135 1.00 95.50 98 ASP A O 1
ATOM 817 N N . PHE A 1 99 ? 4.456 -5.011 6.911 1.00 94.50 99 PHE A N 1
ATOM 818 C CA . PHE A 1 99 ? 4.776 -4.273 5.693 1.00 94.50 99 PHE A CA 1
ATOM 819 C C . PHE A 1 99 ? 5.337 -5.206 4.615 1.00 94.50 99 PHE A C 1
ATOM 821 O O . PHE A 1 99 ? 6.538 -5.473 4.553 1.00 94.50 99 PHE A O 1
ATOM 828 N N . LYS A 1 100 ? 4.448 -5.708 3.753 1.00 95.56 100 LYS A N 1
ATOM 829 C CA . LYS A 1 100 ? 4.781 -6.615 2.648 1.00 95.56 100 LYS A CA 1
ATOM 830 C C . LYS A 1 100 ? 3.987 -6.295 1.374 1.00 95.56 100 LYS A C 1
ATOM 832 O O . LYS A 1 100 ? 2.910 -5.707 1.471 1.00 95.56 100 LYS A O 1
ATOM 837 N N . PRO A 1 101 ? 4.471 -6.688 0.177 1.00 96.12 101 PRO A N 1
ATOM 838 C CA . PRO A 1 101 ? 3.834 -6.341 -1.099 1.00 96.12 101 PRO A CA 1
ATOM 839 C C . PRO A 1 101 ? 2.375 -6.798 -1.270 1.00 96.12 101 PRO A C 1
ATOM 841 O O . PRO A 1 101 ? 1.667 -6.285 -2.130 1.00 96.12 101 PRO A O 1
ATOM 844 N N . GLU A 1 102 ? 1.925 -7.785 -0.506 1.00 97.19 102 GLU A N 1
ATOM 845 C CA . GLU A 1 102 ? 0.543 -8.270 -0.485 1.00 97.19 102 GLU A CA 1
ATOM 846 C C . GLU A 1 102 ? -0.416 -7.294 0.193 1.00 97.19 102 GLU A C 1
ATOM 848 O O . GLU A 1 102 ? -1.579 -7.231 -0.189 1.00 97.19 102 GLU A O 1
ATOM 853 N N . ASN A 1 103 ? 0.080 -6.528 1.166 1.00 96.62 103 ASN A N 1
ATOM 854 C CA . ASN A 1 103 ? -0.708 -5.594 1.972 1.00 96.62 103 ASN A CA 1
ATOM 855 C C . ASN A 1 103 ? -0.695 -4.169 1.397 1.00 96.62 103 ASN A C 1
ATOM 857 O O . ASN A 1 103 ? -1.091 -3.226 2.072 1.00 96.62 103 ASN A O 1
ATOM 861 N N . VAL A 1 104 ? -0.207 -4.010 0.168 1.00 96.50 104 VAL A N 1
ATOM 862 C CA . VAL A 1 104 ? -0.128 -2.738 -0.551 1.00 96.50 104 VAL A CA 1
ATOM 863 C C . VAL A 1 104 ? -0.912 -2.903 -1.837 1.00 96.50 104 VAL A C 1
ATOM 865 O O . VAL A 1 104 ? -0.618 -3.821 -2.608 1.00 96.50 104 VAL A O 1
ATOM 868 N N . GLY A 1 105 ? -1.872 -2.022 -2.100 1.00 95.50 105 GLY A N 1
ATOM 869 C CA . GLY A 1 105 ? -2.674 -2.087 -3.318 1.00 95.50 105 GLY A CA 1
ATOM 870 C C . GLY A 1 105 ? -2.601 -0.826 -4.161 1.00 95.50 105 GLY A C 1
ATOM 871 O O . GLY A 1 105 ? -2.042 0.193 -3.762 1.00 95.50 105 GLY A O 1
ATOM 872 N N . PHE A 1 106 ? -3.168 -0.913 -5.359 1.00 94.00 106 PHE A N 1
ATOM 873 C CA . PHE A 1 106 ? -3.318 0.214 -6.267 1.00 94.00 106 PHE A CA 1
ATOM 874 C C . PHE A 1 106 ? -4.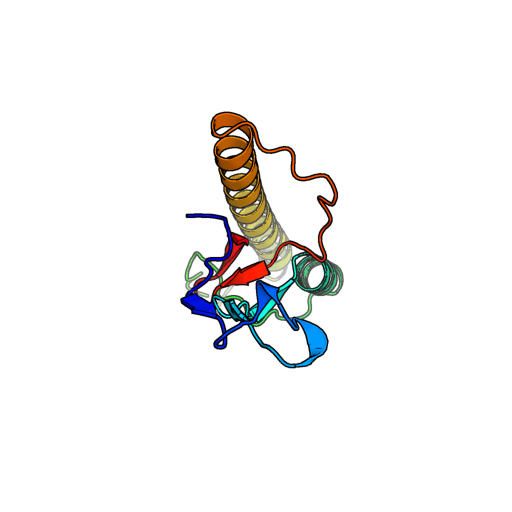794 0.517 -6.492 1.00 94.00 106 PHE A C 1
ATOM 876 O O . PHE A 1 106 ? -5.579 -0.382 -6.805 1.00 94.00 106 PHE A O 1
ATOM 883 N N . ASP A 1 107 ? -5.165 1.786 -6.351 1.00 92.88 107 ASP A N 1
ATOM 884 C CA . ASP A 1 107 ? -6.504 2.249 -6.706 1.00 92.88 107 ASP A CA 1
ATOM 885 C C . ASP A 1 107 ? -6.699 2.312 -8.234 1.00 92.88 107 ASP A C 1
ATOM 887 O O . ASP A 1 107 ? -5.777 2.090 -9.025 1.00 92.88 107 ASP A O 1
ATOM 891 N N . ALA A 1 108 ? -7.920 2.626 -8.670 1.00 90.19 108 ALA A N 1
ATOM 892 C CA . ALA A 1 108 ? -8.258 2.714 -10.091 1.00 90.19 108 ALA A CA 1
ATOM 893 C C . ALA A 1 108 ? -7.460 3.791 -10.857 1.00 90.19 108 ALA A C 1
ATOM 895 O O . ALA A 1 108 ? -7.356 3.716 -12.080 1.00 90.19 108 ALA A O 1
ATOM 896 N N . ALA A 1 109 ? -6.884 4.776 -10.159 1.00 88.25 109 ALA A N 1
ATOM 897 C CA . ALA A 1 109 ? -6.023 5.801 -10.744 1.00 88.25 109 ALA A CA 1
ATOM 898 C C . ALA A 1 109 ? -4.539 5.386 -10.772 1.00 88.25 109 ALA A C 1
ATOM 900 O O . ALA A 1 109 ? -3.703 6.111 -11.314 1.00 88.25 109 ALA A O 1
ATOM 901 N N . GLY A 1 110 ? -4.204 4.217 -10.220 1.00 88.25 110 GLY A N 1
ATOM 902 C CA . GLY A 1 110 ? -2.843 3.702 -10.149 1.00 88.25 110 GLY A CA 1
ATOM 903 C C . GLY A 1 110 ? -2.002 4.316 -9.039 1.00 88.25 110 GLY A C 1
ATOM 904 O O . GLY A 1 110 ? -0.773 4.303 -9.132 1.00 88.25 110 GLY A O 1
ATOM 905 N N . ASN A 1 111 ? -2.635 4.857 -7.998 1.00 90.94 111 ASN A N 1
ATOM 906 C CA . ASN A 1 111 ? -1.934 5.307 -6.802 1.00 90.94 111 ASN A CA 1
ATOM 907 C C . ASN A 1 111 ? -1.859 4.183 -5.774 1.00 90.94 111 ASN A C 1
ATOM 909 O O . ASN A 1 111 ? -2.807 3.418 -5.610 1.00 90.94 111 ASN A O 1
ATOM 913 N N . VAL A 1 112 ? -0.738 4.127 -5.055 1.00 94.50 112 VAL A N 1
ATOM 914 C CA . VAL A 1 112 ? -0.553 3.204 -3.931 1.00 94.50 112 VAL A CA 1
ATOM 915 C C . VAL A 1 112 ? -1.480 3.574 -2.770 1.00 94.50 112 VAL A C 1
ATOM 917 O O . VAL A 1 112 ? -1.621 4.762 -2.456 1.00 94.50 112 VAL A O 1
ATOM 920 N N . ARG A 1 113 ? -2.072 2.557 -2.141 1.00 94.00 113 ARG A N 1
ATOM 921 C CA . ARG A 1 113 ? -2.927 2.620 -0.952 1.00 94.00 113 ARG A CA 1
ATOM 922 C C . ARG A 1 113 ? -2.571 1.526 0.046 1.00 94.00 113 ARG A C 1
ATOM 924 O O . ARG A 1 113 ? -2.048 0.474 -0.400 1.00 94.00 113 ARG A O 1
#

Secondary structure (DSSP, 8-state):
--SPPEEEE-TTTTT-GGG--EEE---SEEHHHHHHHHHHT---SSPPSS-----S---HHHHHHHHHHHHHHHHHHHHHHHHHHHHHHHHTT---S---GGG-EE-TTS-B-

Foldseek 3Di:
DQDKDFPDKDPCCVVCVVPIDTDIADFDDFLVVVVVCLVVVHDDLADQLDPPPPPVDDDPVVVVVVSVVSVVSLVVQAVVSVVVVCVVQVVVVHDPPPDDRRNWGAHNNRHID

InterPro domains:
  IPR000719 Protein kinase domain [PS50011] (1-113)
  IPR011009 Protein kinase-like domain superfamily [SSF56112] (17-112)

Organism: NCBI:txid265537